Protein AF-R7LWS6-F1 (afdb_monomer_lite)

Structure (mmCIF, N/CA/C/O backbone):
data_AF-R7LWS6-F1
#
_entry.id   AF-R7LWS6-F1
#
loop_
_atom_site.group_PDB
_atom_site.id
_atom_site.type_symbol
_atom_site.label_atom_id
_atom_site.label_alt_id
_atom_site.label_comp_id
_atom_site.label_asym_id
_atom_site.label_entity_id
_atom_site.label_seq_id
_atom_site.pdbx_PDB_ins_code
_atom_site.Cartn_x
_atom_site.Cartn_y
_atom_site.Cartn_z
_atom_site.occupancy
_atom_site.B_iso_or_equiv
_atom_site.auth_seq_id
_atom_site.auth_comp_id
_atom_site.auth_asym_id
_atom_site.auth_atom_id
_atom_site.pdbx_PDB_model_num
ATOM 1 N N . MET A 1 1 ? -4.005 13.017 1.856 1.00 83.38 1 MET A N 1
ATOM 2 C CA . MET A 1 1 ? -4.819 11.876 1.377 1.00 83.38 1 MET A CA 1
ATOM 3 C C . MET A 1 1 ? -3.998 10.602 1.544 1.00 83.38 1 MET A C 1
ATOM 5 O O . MET A 1 1 ? -2.794 10.675 1.340 1.00 83.38 1 MET A O 1
ATOM 9 N N . ILE A 1 2 ? -4.601 9.474 1.936 1.00 90.62 2 ILE A N 1
ATOM 10 C CA . ILE A 1 2 ? -3.862 8.241 2.298 1.00 90.62 2 ILE A CA 1
ATOM 11 C C . ILE A 1 2 ? -3.021 7.721 1.123 1.00 90.62 2 ILE A C 1
ATOM 13 O O . ILE A 1 2 ? -1.841 7.434 1.292 1.00 90.62 2 ILE A O 1
ATOM 17 N N . ILE A 1 3 ? -3.594 7.709 -0.086 1.00 93.00 3 ILE A N 1
ATOM 18 C CA . ILE A 1 3 ? -2.885 7.314 -1.314 1.00 93.00 3 ILE A CA 1
ATOM 19 C C . ILE A 1 3 ? -1.667 8.209 -1.571 1.00 93.00 3 ILE A C 1
ATOM 21 O O . ILE A 1 3 ? -0.633 7.712 -1.990 1.00 93.00 3 ILE A O 1
ATOM 25 N N . SER A 1 4 ? -1.749 9.513 -1.290 1.00 92.94 4 SER A N 1
ATOM 26 C CA . SER A 1 4 ? -0.619 10.429 -1.492 1.00 92.94 4 SER A CA 1
ATOM 27 C C . SER A 1 4 ? 0.545 10.147 -0.545 1.00 92.94 4 SER A C 1
AT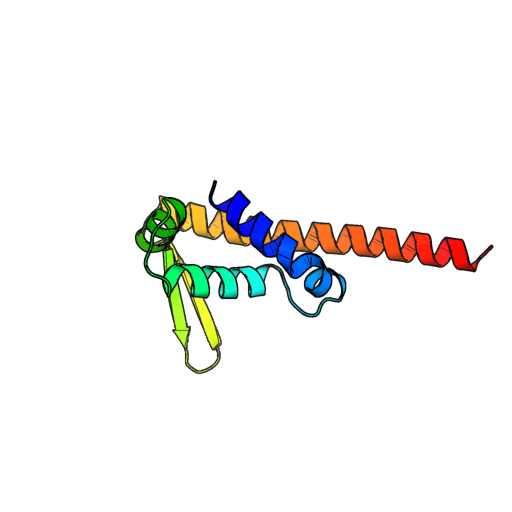OM 29 O O . SER A 1 4 ? 1.691 10.274 -0.957 1.00 92.94 4 SER A O 1
ATOM 31 N N . GLU A 1 5 ? 0.279 9.764 0.707 1.00 94.25 5 GLU A N 1
ATOM 32 C CA . GLU A 1 5 ? 1.352 9.361 1.630 1.00 94.25 5 GLU A CA 1
ATOM 33 C C . GLU A 1 5 ? 2.001 8.054 1.187 1.00 94.25 5 GLU A C 1
ATOM 35 O O . GLU A 1 5 ? 3.224 7.947 1.187 1.00 94.25 5 GLU A O 1
ATOM 40 N N . PHE A 1 6 ? 1.196 7.091 0.735 1.00 95.75 6 PHE A N 1
ATOM 41 C CA . PHE A 1 6 ? 1.737 5.863 0.169 1.00 95.75 6 PHE A CA 1
ATOM 42 C C . PHE A 1 6 ? 2.532 6.131 -1.123 1.00 95.75 6 PHE A C 1
ATOM 44 O O . PHE A 1 6 ? 3.612 5.585 -1.307 1.00 95.75 6 PHE A O 1
ATOM 51 N N . ALA A 1 7 ? 2.076 7.045 -1.983 1.00 95.31 7 ALA A N 1
ATOM 52 C CA . ALA A 1 7 ? 2.806 7.456 -3.181 1.00 95.31 7 ALA A CA 1
ATOM 53 C C . ALA A 1 7 ? 4.164 8.096 -2.848 1.00 95.31 7 ALA A C 1
ATOM 55 O O . ALA A 1 7 ? 5.157 7.777 -3.495 1.00 95.31 7 ALA A O 1
ATOM 56 N N . LYS A 1 8 ? 4.230 8.961 -1.824 1.00 95.62 8 LYS A N 1
ATOM 57 C CA . LYS A 1 8 ? 5.504 9.517 -1.335 1.00 95.62 8 LYS A CA 1
ATOM 58 C C . LYS A 1 8 ? 6.443 8.416 -0.854 1.00 95.62 8 LYS A C 1
ATOM 60 O O . LYS A 1 8 ? 7.633 8.475 -1.140 1.00 95.62 8 LYS A O 1
ATOM 65 N N . TYR A 1 9 ? 5.907 7.413 -0.160 1.00 95.94 9 TYR A N 1
ATOM 66 C CA . TYR A 1 9 ? 6.690 6.258 0.261 1.00 95.94 9 TYR A CA 1
ATOM 67 C C . TYR A 1 9 ? 7.246 5.493 -0.949 1.00 95.94 9 TYR A C 1
ATOM 69 O O . TYR A 1 9 ? 8.447 5.275 -1.024 1.00 95.94 9 TYR A O 1
ATOM 77 N N . LEU A 1 10 ? 6.431 5.199 -1.969 1.00 95.50 10 LEU A N 1
ATOM 78 C CA . LEU A 1 10 ? 6.921 4.569 -3.206 1.00 95.50 10 LEU A CA 1
ATOM 79 C C . LEU A 1 10 ? 8.019 5.393 -3.897 1.00 95.50 10 LEU A C 1
ATOM 81 O O . LEU A 1 10 ? 9.003 4.829 -4.366 1.00 95.50 10 LEU A O 1
ATOM 85 N N . GLN A 1 11 ? 7.884 6.721 -3.923 1.00 93.69 11 GLN A N 1
ATOM 86 C CA . GLN A 1 11 ? 8.882 7.612 -4.521 1.00 93.69 11 GLN A CA 1
ATOM 87 C C . GLN A 1 11 ? 10.239 7.557 -3.810 1.00 93.69 11 GLN A C 1
ATOM 89 O O . GLN A 1 11 ? 11.265 7.661 -4.477 1.00 93.69 11 GLN A O 1
ATOM 94 N N . GLN A 1 12 ? 10.258 7.356 -2.488 1.00 95.12 12 GLN A N 1
ATOM 95 C CA . GLN A 1 12 ? 11.494 7.175 -1.713 1.00 95.12 12 GLN A CA 1
ATOM 96 C C . GLN A 1 12 ? 12.227 5.871 -2.066 1.00 95.12 12 GLN A C 1
ATOM 98 O O . GLN A 1 12 ? 13.433 5.784 -1.868 1.00 95.12 12 GLN A O 1
ATOM 103 N N . HIS A 1 13 ? 11.515 4.894 -2.633 1.00 94.19 13 HIS A N 1
ATOM 104 C CA . HIS A 1 13 ? 12.040 3.597 -3.068 1.00 94.19 13 HIS A CA 1
ATOM 105 C C . HIS A 1 13 ? 12.107 3.464 -4.601 1.00 94.19 13 HIS A C 1
ATOM 107 O O . HIS A 1 13 ? 12.234 2.357 -5.126 1.00 94.19 13 HIS A O 1
ATOM 113 N N . ASN A 1 14 ? 12.021 4.574 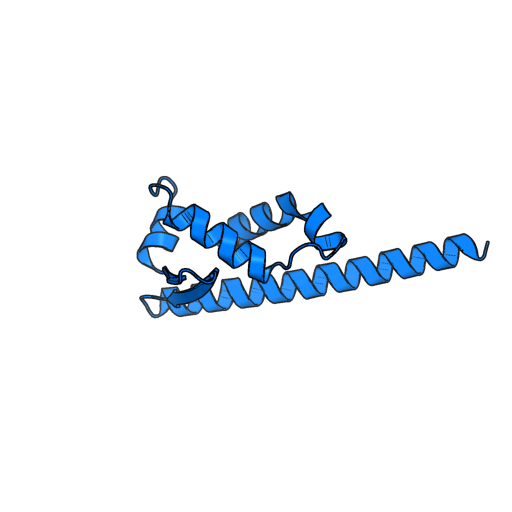-5.347 1.00 88.62 14 ASN A N 1
ATOM 114 C CA . ASN A 1 14 ? 11.980 4.542 -6.813 1.00 88.62 14 ASN A CA 1
ATOM 115 C C . ASN A 1 14 ? 13.179 3.824 -7.434 1.00 88.62 14 ASN A C 1
ATOM 117 O O . ASN A 1 14 ? 12.994 3.068 -8.384 1.00 88.62 14 ASN A O 1
ATOM 121 N N . ASP A 1 15 ? 14.382 4.025 -6.899 1.00 86.94 15 ASP A N 1
ATOM 122 C CA . ASP A 1 15 ? 15.583 3.378 -7.432 1.00 86.94 15 ASP A CA 1
ATOM 123 C C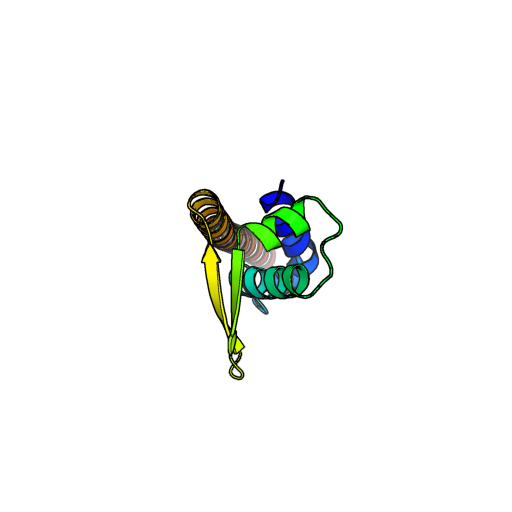 . ASP A 1 15 ? 15.490 1.852 -7.308 1.00 86.94 15 ASP A C 1
ATOM 125 O O . ASP A 1 15 ? 15.793 1.135 -8.258 1.00 86.94 15 ASP A O 1
ATOM 129 N N . GLU A 1 16 ? 14.976 1.351 -6.180 1.00 89.62 16 GLU A N 1
ATOM 130 C CA . GLU A 1 16 ? 14.768 -0.083 -5.940 1.00 89.62 16 GLU A CA 1
ATOM 131 C C . GLU A 1 16 ? 13.671 -0.672 -6.833 1.00 89.62 16 GLU A C 1
ATOM 133 O O . GLU A 1 16 ? 13.766 -1.823 -7.269 1.00 89.62 16 GLU A O 1
ATOM 138 N N . LEU A 1 17 ? 12.638 0.122 -7.118 1.00 89.19 17 LEU A N 1
ATOM 139 C CA . LEU A 1 17 ? 11.544 -0.250 -8.010 1.00 89.19 17 LEU A CA 1
ATOM 140 C C . LEU A 1 17 ? 11.987 -0.310 -9.477 1.00 89.19 17 LEU A C 1
ATOM 142 O O . LEU A 1 17 ? 11.561 -1.208 -10.199 1.00 89.19 17 LEU A O 1
ATOM 146 N N . LEU A 1 18 ? 12.846 0.613 -9.919 1.00 83.50 18 LEU A N 1
ATOM 147 C CA . LEU A 1 18 ? 13.353 0.657 -11.295 1.00 83.50 18 LEU A CA 1
ATOM 148 C C . LEU A 1 18 ? 14.313 -0.496 -11.611 1.00 83.50 18 LEU A C 1
ATOM 150 O O . LEU A 1 18 ? 14.353 -0.955 -12.749 1.00 83.50 18 LEU A O 1
ATOM 154 N N . ILE A 1 19 ? 15.062 -0.981 -10.615 1.00 84.62 19 ILE A N 1
ATOM 155 C CA . ILE A 1 19 ? 15.935 -2.160 -10.755 1.00 84.62 19 ILE A CA 1
ATOM 156 C C . ILE A 1 19 ? 15.221 -3.481 -10.422 1.00 84.62 19 ILE A C 1
ATOM 158 O O . ILE A 1 19 ? 15.879 -4.513 -10.314 1.00 84.62 19 ILE A O 1
ATOM 162 N N . HIS A 1 20 ? 13.897 -3.462 -10.223 1.00 82.50 20 HIS A N 1
ATOM 163 C CA . HIS A 1 20 ? 13.079 -4.631 -9.872 1.00 82.50 20 HIS A CA 1
ATOM 164 C C . HIS A 1 20 ? 13.530 -5.389 -8.606 1.00 82.50 20 HIS A C 1
ATOM 166 O O . HIS A 1 20 ? 13.244 -6.574 -8.444 1.00 82.50 20 HIS A O 1
ATOM 172 N N . LYS A 1 21 ? 14.203 -4.712 -7.666 1.00 89.06 21 LYS A N 1
ATOM 173 C CA . LYS A 1 21 ? 14.609 -5.294 -6.372 1.00 89.06 21 LYS A CA 1
ATOM 174 C C . LYS A 1 21 ? 13.411 -5.502 -5.437 1.00 89.06 21 LYS A C 1
ATOM 176 O O . LYS A 1 21 ? 13.438 -6.366 -4.561 1.00 89.06 21 LYS A O 1
ATOM 181 N N . THR A 1 22 ? 12.362 -4.702 -5.609 1.00 92.56 22 THR A N 1
ATOM 182 C CA . THR A 1 22 ? 11.105 -4.786 -4.860 1.00 92.56 22 THR A CA 1
ATOM 183 C C . THR A 1 22 ? 9.920 -4.481 -5.776 1.00 92.56 22 THR A C 1
ATOM 185 O O . THR A 1 22 ? 10.103 -4.038 -6.910 1.00 92.56 22 THR A O 1
ATOM 188 N N . THR A 1 23 ? 8.702 -4.713 -5.291 1.00 93.00 23 THR A N 1
ATOM 189 C CA . THR A 1 23 ? 7.464 -4.386 -6.011 1.00 93.00 23 THR A CA 1
ATOM 190 C C . THR A 1 23 ? 6.629 -3.387 -5.214 1.00 93.00 23 THR A C 1
ATOM 192 O O . THR A 1 23 ? 6.698 -3.368 -3.980 1.00 93.00 23 THR A O 1
ATOM 195 N N . PRO A 1 24 ? 5.778 -2.575 -5.868 1.00 94.88 24 PRO A N 1
ATOM 196 C CA . PRO A 1 24 ? 4.889 -1.659 -5.156 1.00 94.88 24 PRO A CA 1
ATOM 197 C C . PRO A 1 24 ? 3.953 -2.369 -4.168 1.00 94.88 24 PRO A C 1
ATOM 199 O O . PRO A 1 24 ? 3.599 -1.797 -3.141 1.00 94.88 24 PRO A O 1
ATOM 202 N N . LEU A 1 25 ? 3.567 -3.622 -4.444 1.00 94.44 25 LEU A N 1
ATOM 203 C CA . LEU A 1 25 ? 2.772 -4.438 -3.519 1.00 94.44 25 LEU A CA 1
ATOM 204 C C . LEU A 1 25 ? 3.568 -4.858 -2.279 1.00 94.44 25 LEU A C 1
ATOM 206 O O . LEU A 1 25 ? 3.037 -4.798 -1.172 1.00 94.44 25 LEU A O 1
ATOM 210 N N . LYS A 1 26 ? 4.843 -5.226 -2.437 1.00 94.25 26 LYS A N 1
ATOM 211 C CA . LYS A 1 26 ? 5.716 -5.508 -1.293 1.00 94.25 26 LYS A CA 1
ATOM 212 C C . LYS A 1 26 ? 5.930 -4.257 -0.438 1.00 94.25 26 LYS A C 1
ATOM 214 O O . LYS A 1 26 ? 5.791 -4.318 0.779 1.00 94.25 26 LYS A O 1
ATOM 219 N N . LEU A 1 27 ? 6.147 -3.105 -1.073 1.00 96.44 27 LEU A N 1
ATOM 220 C CA . LEU A 1 27 ? 6.248 -1.824 -0.371 1.00 96.44 27 LEU A CA 1
ATOM 221 C C . LEU A 1 27 ? 4.934 -1.410 0.307 1.00 96.44 27 LEU A C 1
ATOM 223 O O . LEU A 1 27 ? 4.974 -0.766 1.349 1.00 96.44 27 LEU A O 1
ATOM 227 N N . LEU A 1 28 ? 3.767 -1.785 -0.232 1.00 96.31 28 LEU A N 1
ATOM 228 C CA . LEU A 1 28 ? 2.485 -1.585 0.456 1.00 96.31 28 LEU A CA 1
ATOM 229 C C . LEU A 1 28 ? 2.440 -2.362 1.776 1.00 96.31 28 LEU A C 1
ATOM 231 O O . LEU A 1 28 ? 2.022 -1.811 2.794 1.00 96.31 28 LEU A O 1
ATOM 235 N N . HIS A 1 29 ? 2.877 -3.622 1.757 1.00 94.50 29 HIS A N 1
ATOM 236 C CA . HIS A 1 29 ? 3.006 -4.444 2.958 1.00 94.50 29 HIS A CA 1
ATOM 237 C C . HIS A 1 29 ? 3.959 -3.807 3.979 1.00 94.50 29 HIS A C 1
ATOM 239 O O . HIS A 1 29 ? 3.561 -3.587 5.124 1.00 94.50 29 HIS A O 1
ATOM 245 N N . GLU A 1 30 ? 5.171 -3.434 3.559 1.00 95.25 30 GLU A N 1
ATOM 246 C CA . GLU A 1 30 ? 6.178 -2.827 4.440 1.00 95.25 30 GLU A CA 1
ATOM 247 C C . GLU A 1 30 ? 5.690 -1.496 5.028 1.00 95.25 30 GLU A C 1
ATOM 249 O O . GLU A 1 30 ? 5.788 -1.259 6.234 1.00 95.25 30 GLU A O 1
ATOM 254 N N . TRP A 1 31 ? 5.074 -0.648 4.203 1.00 96.00 31 TRP A N 1
ATOM 255 C CA . TRP A 1 31 ? 4.509 0.623 4.641 1.00 96.00 31 TRP A CA 1
ATOM 256 C C . TRP A 1 31 ? 3.393 0.440 5.673 1.00 96.00 31 TRP A C 1
ATOM 258 O O . TRP A 1 31 ? 3.392 1.110 6.707 1.00 96.00 31 TRP A O 1
ATOM 268 N N . LEU A 1 32 ? 2.454 -0.481 5.432 1.00 95.50 32 LEU A N 1
ATOM 269 C CA . LEU A 1 32 ? 1.371 -0.761 6.377 1.00 95.50 32 LEU A CA 1
ATOM 270 C C . LEU A 1 32 ? 1.907 -1.317 7.695 1.00 95.50 32 LEU A C 1
ATOM 272 O O . LEU A 1 32 ? 1.473 -0.860 8.753 1.00 95.50 32 LEU A O 1
ATOM 276 N N . LYS A 1 33 ? 2.889 -2.224 7.645 1.00 94.69 33 LYS A N 1
ATOM 277 C CA . LYS A 1 33 ? 3.587 -2.741 8.829 1.00 94.69 33 LYS A CA 1
ATOM 278 C C . LYS A 1 33 ? 4.201 -1.604 9.649 1.00 94.69 33 LYS A C 1
ATOM 280 O O . LYS A 1 33 ? 3.993 -1.534 10.858 1.00 94.69 33 LYS A O 1
ATOM 285 N N . LEU A 1 34 ? 4.890 -0.664 8.998 1.00 93.69 34 LEU A N 1
ATOM 286 C CA . LEU A 1 34 ? 5.474 0.512 9.656 1.00 93.69 34 LEU A CA 1
ATOM 287 C C . LEU A 1 34 ? 4.412 1.425 10.283 1.00 93.69 34 LEU A C 1
ATOM 289 O O . LEU A 1 34 ? 4.590 1.912 11.399 1.00 93.69 34 LEU A O 1
ATOM 293 N N . VAL A 1 35 ? 3.308 1.676 9.576 1.00 94.06 35 VAL A N 1
ATOM 294 C CA . VAL A 1 35 ? 2.236 2.559 10.056 1.00 94.06 35 VAL A CA 1
ATOM 295 C C . VAL A 1 35 ? 1.464 1.935 11.219 1.00 94.06 35 VAL A C 1
ATOM 297 O O . VAL A 1 35 ? 1.098 2.654 12.147 1.00 94.06 35 VAL A O 1
ATOM 300 N N . ILE A 1 36 ? 1.234 0.623 11.196 1.00 92.56 36 ILE A N 1
ATOM 301 C CA . ILE A 1 36 ? 0.467 -0.088 12.226 1.00 92.56 36 ILE A CA 1
ATOM 302 C C . ILE A 1 36 ? 1.305 -0.341 13.482 1.00 92.56 36 ILE A C 1
ATOM 304 O O . ILE A 1 36 ? 0.785 -0.226 14.588 1.00 92.56 36 ILE A O 1
ATOM 308 N N . ASN A 1 37 ? 2.608 -0.590 13.339 1.00 90.25 37 ASN A N 1
ATOM 309 C CA . ASN A 1 37 ? 3.486 -0.833 14.487 1.00 90.25 37 ASN A CA 1
ATOM 310 C C . ASN A 1 37 ? 3.931 0.447 15.210 1.00 90.25 37 ASN A C 1
ATOM 312 O O . ASN A 1 37 ? 4.415 0.378 16.340 1.00 90.25 37 ASN A O 1
ATOM 316 N N . LYS A 1 38 ? 3.781 1.626 14.594 1.00 92.38 38 LYS A N 1
ATOM 317 C CA . LYS A 1 38 ? 4.067 2.907 15.256 1.00 92.38 38 LYS A CA 1
ATOM 318 C C . LYS A 1 38 ? 2.819 3.459 15.948 1.00 92.38 38 LYS A C 1
ATOM 320 O O . LYS A 1 38 ? 1.694 3.280 15.487 1.00 92.38 38 LYS A O 1
ATOM 325 N N . ASN A 1 39 ? 3.032 4.225 17.017 1.00 90.62 39 ASN A N 1
ATOM 326 C CA . ASN A 1 39 ? 1.947 4.927 17.700 1.00 90.62 39 ASN A CA 1
ATOM 327 C C . ASN A 1 39 ? 1.308 5.973 16.751 1.00 90.62 39 ASN A C 1
ATOM 329 O O . ASN A 1 39 ? 2.048 6.812 16.217 1.00 90.62 39 ASN A O 1
ATOM 333 N N . PRO A 1 40 ? -0.019 5.953 16.507 1.00 91.81 40 PRO A N 1
ATOM 334 C CA . PRO A 1 40 ? -0.650 6.826 15.523 1.00 91.81 40 PRO A CA 1
ATOM 335 C C . PRO A 1 40 ? -0.612 8.298 15.946 1.00 91.81 40 PRO A C 1
ATOM 337 O O . PRO A 1 40 ? -1.269 8.710 16.901 1.00 91.81 40 PRO A O 1
ATOM 340 N N . LYS A 1 41 ? 0.132 9.120 15.195 1.00 92.06 41 LYS A N 1
ATOM 341 C CA . LYS A 1 41 ? 0.252 10.569 15.444 1.00 92.06 41 LYS A CA 1
ATOM 342 C C . LYS A 1 41 ? -0.579 11.377 14.458 1.00 92.06 41 LYS A C 1
ATOM 344 O O . LYS A 1 41 ? -1.286 12.305 14.847 1.00 92.06 41 LYS A O 1
ATOM 349 N N . THR A 1 42 ? -0.510 11.020 13.179 1.00 92.62 42 THR A N 1
ATOM 350 C CA . THR A 1 42 ? -1.200 11.744 12.109 1.00 92.62 42 THR A CA 1
ATOM 351 C C . THR A 1 42 ? -2.634 11.248 11.933 1.00 92.62 42 THR A C 1
ATOM 353 O O . THR A 1 42 ? -2.986 10.140 12.339 1.00 92.62 42 THR A O 1
ATOM 356 N N . ASN A 1 43 ? -3.479 12.047 11.275 1.00 92.50 43 ASN A N 1
ATOM 357 C CA . ASN A 1 43 ? -4.831 11.609 10.911 1.00 92.50 43 ASN A CA 1
ATOM 358 C C . ASN A 1 43 ? -4.810 10.371 10.006 1.00 92.50 43 ASN A C 1
ATOM 360 O O . ASN A 1 43 ? -5.706 9.540 10.085 1.00 92.50 43 ASN A O 1
ATOM 364 N N . ILE A 1 44 ? -3.774 10.226 9.178 1.00 92.12 44 ILE A N 1
ATOM 365 C CA . ILE A 1 44 ? -3.612 9.073 8.291 1.00 92.12 44 ILE A CA 1
ATOM 366 C C . ILE A 1 44 ? -3.299 7.823 9.103 1.00 92.12 44 ILE A C 1
ATOM 368 O O . ILE A 1 44 ? -3.972 6.816 8.911 1.00 92.12 44 ILE A O 1
ATOM 372 N N . ASP A 1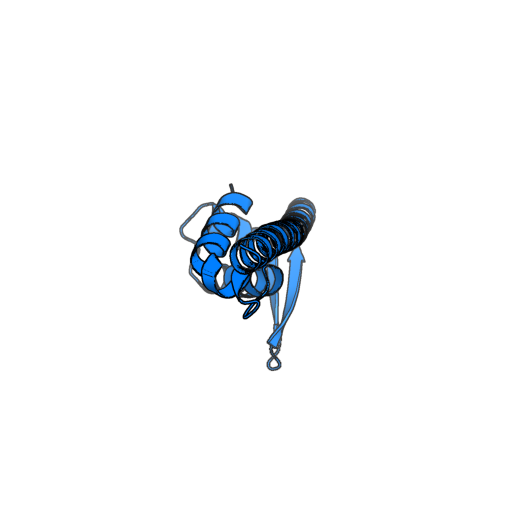 45 ? -2.379 7.911 10.067 1.00 93.19 45 ASP A N 1
ATOM 373 C CA . ASP A 1 45 ? -2.092 6.790 10.967 1.00 93.19 45 ASP A CA 1
ATOM 374 C C . ASP A 1 45 ? -3.362 6.363 11.713 1.00 93.19 45 ASP A C 1
ATOM 376 O O . ASP A 1 45 ? -3.698 5.184 11.740 1.00 93.19 45 ASP A O 1
ATOM 380 N N . LYS A 1 46 ? -4.125 7.326 12.251 1.00 94.38 46 LYS A N 1
ATOM 381 C CA . LYS A 1 46 ? -5.387 7.050 12.955 1.00 94.38 46 LYS A CA 1
ATOM 382 C C . LYS A 1 46 ? -6.405 6.335 12.065 1.00 94.38 46 LYS A C 1
ATOM 384 O O . LYS A 1 46 ? -7.048 5.396 12.524 1.00 94.38 46 LYS A O 1
ATOM 389 N N . ILE A 1 47 ? -6.552 6.757 10.806 1.00 94.50 47 ILE A N 1
ATOM 390 C CA . ILE A 1 47 ? -7.471 6.108 9.861 1.00 94.50 47 ILE A CA 1
ATOM 391 C C . ILE A 1 47 ? -6.980 4.701 9.513 1.00 94.50 47 ILE A C 1
ATOM 393 O O . ILE A 1 47 ? -7.777 3.771 9.549 1.00 94.50 47 ILE A O 1
ATOM 397 N N . VAL A 1 48 ? -5.688 4.518 9.227 1.00 94.62 48 VAL A N 1
ATOM 398 C CA . VAL A 1 48 ? -5.119 3.195 8.921 1.00 94.62 48 VAL A CA 1
ATOM 399 C C . VAL A 1 48 ? -5.324 2.237 10.096 1.00 94.62 48 VAL A C 1
ATOM 401 O O . VAL A 1 48 ? -5.852 1.148 9.901 1.00 94.62 48 VAL A O 1
ATOM 404 N N . HIS A 1 49 ? -5.016 2.666 11.323 1.00 94.31 49 HIS A N 1
ATOM 405 C CA . HIS A 1 49 ? -5.243 1.876 12.541 1.00 94.31 49 HIS A CA 1
ATOM 406 C C . HIS A 1 49 ? -6.720 1.519 12.745 1.00 94.31 49 HIS A C 1
ATOM 408 O O . HIS A 1 49 ? -7.047 0.392 13.129 1.00 94.31 49 HIS A O 1
ATOM 414 N N . LYS A 1 50 ? -7.626 2.466 12.482 1.00 95.44 50 LYS A N 1
ATOM 415 C CA . LYS A 1 50 ? -9.068 2.274 12.669 1.00 95.44 50 LYS A CA 1
ATOM 416 C C . LYS A 1 50 ? -9.691 1.365 11.611 1.00 95.44 50 LYS A C 1
ATOM 418 O O . LYS A 1 50 ? -10.520 0.530 11.952 1.00 95.44 50 LYS A O 1
ATOM 423 N N . GLU A 1 51 ? -9.310 1.527 10.349 1.00 96.44 51 GLU A N 1
ATOM 424 C CA . GLU A 1 51 ? -10.020 0.944 9.205 1.00 96.44 51 GLU A CA 1
ATOM 425 C C . GLU A 1 51 ? -9.349 -0.319 8.650 1.00 96.44 51 GLU A C 1
ATOM 427 O O . GLU A 1 51 ? -10.019 -1.110 7.988 1.00 96.44 51 GLU A O 1
ATOM 432 N N . ILE A 1 52 ? -8.052 -0.527 8.898 1.00 96.25 52 ILE A N 1
ATOM 433 C CA . ILE A 1 52 ? -7.275 -1.632 8.322 1.00 96.25 52 ILE A CA 1
ATOM 434 C C . ILE A 1 52 ? -6.831 -2.596 9.427 1.00 96.25 52 ILE A C 1
ATOM 436 O O . ILE A 1 52 ? -6.346 -2.199 10.487 1.00 96.25 52 ILE A O 1
ATOM 440 N N . LEU A 1 53 ? -7.030 -3.886 9.175 1.00 94.69 53 LEU A N 1
ATOM 441 C CA . LEU A 1 53 ? -6.440 -4.999 9.902 1.00 94.69 53 LEU A CA 1
ATOM 442 C C . LEU A 1 53 ? -5.252 -5.522 9.093 1.00 94.69 53 LEU A C 1
ATOM 444 O O . LEU A 1 53 ? -5.382 -5.808 7.902 1.00 94.69 53 LEU A O 1
ATOM 448 N N . TYR A 1 54 ? -4.115 -5.648 9.764 1.00 94.81 54 TYR A N 1
ATOM 449 C CA . TYR A 1 54 ? -2.898 -6.232 9.226 1.00 94.81 54 TYR A CA 1
ATOM 450 C C . TYR A 1 54 ? -2.485 -7.396 10.115 1.00 94.81 54 TYR A C 1
ATOM 452 O O . TYR A 1 54 ? -2.411 -7.245 11.336 1.00 94.81 54 TYR A O 1
ATOM 460 N N . CYS A 1 55 ? -2.219 -8.539 9.497 1.00 92.75 55 CYS A N 1
ATOM 461 C CA . CYS A 1 55 ? -1.684 -9.719 10.158 1.00 92.75 55 CYS A CA 1
ATOM 462 C C . CYS A 1 55 ? -0.501 -10.235 9.344 1.00 92.75 55 CYS A C 1
ATOM 464 O O . CYS A 1 55 ? -0.553 -10.217 8.118 1.00 92.75 55 CYS A O 1
ATOM 466 N N . GLU A 1 56 ? 0.538 -10.708 10.018 1.00 94.44 56 GLU A N 1
ATOM 467 C CA . GLU A 1 56 ? 1.720 -11.312 9.405 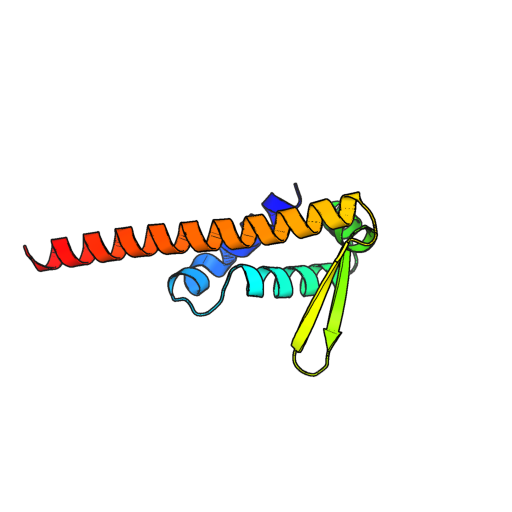1.00 94.44 56 GLU A CA 1
ATOM 468 C C . GLU A 1 56 ? 2.099 -12.541 10.229 1.00 94.44 56 GLU A C 1
ATOM 470 O O . GLU A 1 56 ? 2.056 -12.482 11.460 1.00 94.44 56 GLU A O 1
ATOM 475 N N . ASN A 1 57 ? 2.399 -13.657 9.567 1.00 93.06 57 ASN A N 1
ATOM 476 C CA . ASN A 1 57 ? 2.869 -14.870 10.233 1.00 93.06 57 ASN A CA 1
ATOM 477 C C . ASN A 1 57 ? 4.407 -14.885 10.341 1.00 93.06 57 ASN A C 1
ATOM 479 O O . ASN A 1 57 ? 5.100 -14.032 9.789 1.00 93.06 57 ASN A O 1
ATOM 483 N N . GLU A 1 58 ? 4.955 -15.882 11.034 1.00 92.38 58 GLU A N 1
ATOM 484 C CA . GLU A 1 58 ? 6.409 -16.042 11.209 1.00 92.38 58 GLU A CA 1
ATOM 485 C C . GLU A 1 58 ? 7.161 -16.292 9.888 1.00 92.38 58 GLU A C 1
ATOM 487 O O . GLU A 1 58 ? 8.352 -16.005 9.796 1.00 92.38 58 GLU A O 1
ATOM 492 N N . ASN A 1 59 ? 6.464 -16.766 8.849 1.00 92.19 59 ASN A N 1
ATOM 493 C CA . ASN A 1 59 ? 7.024 -16.997 7.515 1.00 92.19 59 ASN A CA 1
ATOM 494 C C . ASN A 1 59 ? 7.057 -15.725 6.646 1.00 92.19 59 ASN A C 1
ATOM 496 O O . ASN A 1 59 ? 7.595 -15.757 5.540 1.00 92.19 59 ASN A O 1
ATOM 500 N N . GLY A 1 60 ? 6.488 -14.612 7.121 1.00 86.88 60 GLY A N 1
ATOM 501 C CA . GLY A 1 60 ? 6.374 -13.363 6.367 1.00 86.88 60 GLY A CA 1
ATOM 502 C C . GLY A 1 60 ? 5.177 -13.304 5.412 1.00 86.88 60 GLY A C 1
ATOM 503 O O . GLY A 1 60 ? 5.055 -12.338 4.654 1.00 86.88 60 GLY A O 1
ATOM 504 N N . ASP A 1 61 ? 4.271 -14.285 5.447 1.00 90.81 61 ASP A N 1
ATOM 505 C CA . ASP A 1 61 ? 2.986 -14.166 4.760 1.00 90.81 61 ASP A CA 1
ATOM 506 C C . ASP A 1 61 ? 2.117 -13.160 5.504 1.00 90.81 61 ASP A C 1
ATOM 508 O O . ASP A 1 61 ? 2.010 -13.189 6.734 1.00 90.81 61 ASP A O 1
ATOM 512 N N . TYR A 1 62 ? 1.454 -12.288 4.753 1.00 93.50 62 TYR A N 1
ATOM 513 C CA . TYR A 1 62 ? 0.658 -11.214 5.323 1.00 93.50 62 TYR A CA 1
ATOM 514 C C . TYR A 1 62 ? -0.752 -11.163 4.750 1.00 93.50 62 TYR A C 1
ATOM 516 O O . TYR A 1 62 ? -1.020 -11.514 3.600 1.00 93.50 62 TYR A O 1
ATOM 524 N N . LEU A 1 63 ? -1.659 -10.653 5.574 1.00 93.81 63 LEU A N 1
ATOM 525 C CA . LEU A 1 63 ? -3.058 -10.445 5.259 1.00 93.81 63 LEU A CA 1
ATOM 526 C C . LEU A 1 63 ? -3.434 -8.993 5.574 1.00 93.81 63 LEU A C 1
ATOM 528 O O . LEU A 1 63 ? -3.238 -8.516 6.691 1.00 93.81 63 LEU A O 1
ATOM 532 N N . ILE A 1 64 ? -3.996 -8.301 4.580 1.00 94.88 64 ILE A N 1
ATOM 533 C CA . ILE A 1 64 ? -4.484 -6.921 4.696 1.00 94.88 64 ILE A CA 1
ATOM 534 C C . ILE A 1 64 ? -5.990 -6.926 4.439 1.00 94.88 64 ILE A C 1
ATOM 536 O O . ILE A 1 64 ? -6.433 -7.261 3.340 1.00 94.88 64 ILE A O 1
ATOM 540 N N . VAL A 1 65 ? -6.785 -6.536 5.438 1.00 95.19 65 VAL A N 1
ATOM 541 C CA . VAL A 1 65 ? -8.256 -6.546 5.359 1.00 95.19 65 VAL A CA 1
ATOM 542 C C . VAL A 1 65 ? -8.829 -5.241 5.892 1.00 95.19 65 VAL A C 1
ATOM 544 O O . VAL A 1 65 ? -8.337 -4.678 6.864 1.00 95.19 65 VAL A O 1
ATOM 547 N N . GLY A 1 66 ? -9.897 -4.752 5.267 1.00 96.75 66 GLY A N 1
ATOM 548 C CA . GLY A 1 66 ? -10.675 -3.639 5.805 1.00 96.75 66 GLY A CA 1
ATOM 549 C C . GLY A 1 66 ? -11.616 -4.095 6.922 1.00 96.75 66 GLY A C 1
ATOM 550 O O . GLY A 1 66 ? -12.421 -4.999 6.707 1.00 96.75 66 GLY A O 1
ATOM 551 N N . LYS A 1 67 ? -11.553 -3.445 8.087 1.00 96.06 67 LYS A N 1
ATOM 552 C CA . LYS A 1 67 ? -12.409 -3.721 9.259 1.00 96.06 67 LYS A CA 1
ATOM 553 C C . LYS A 1 67 ? -13.871 -3.313 9.034 1.00 96.06 67 LYS A C 1
ATOM 555 O O . LYS A 1 67 ? -14.775 -3.887 9.627 1.00 96.06 67 LYS A O 1
ATOM 560 N N . SER A 1 68 ? -14.092 -2.331 8.169 1.00 96.44 68 SER A N 1
ATOM 561 C CA . SER A 1 68 ? -15.387 -1.736 7.827 1.00 96.44 68 SER A CA 1
ATOM 562 C C . SER A 1 68 ? -15.581 -1.720 6.304 1.00 96.44 68 SER A C 1
ATOM 564 O O . SER A 1 68 ? -14.653 -2.006 5.543 1.00 96.44 68 SER A O 1
ATOM 566 N N . ASP A 1 69 ? -16.767 -1.330 5.840 1.00 96.69 69 ASP A N 1
ATOM 567 C CA . ASP A 1 69 ? -17.064 -1.164 4.412 1.00 96.69 69 ASP A CA 1
ATOM 568 C C . ASP A 1 69 ? -16.145 -0.117 3.766 1.00 96.69 69 ASP A C 1
ATOM 570 O O . ASP A 1 69 ? -15.526 -0.377 2.731 1.00 96.69 69 ASP A O 1
ATOM 574 N N . SER A 1 70 ? -15.967 1.032 4.428 1.00 94.75 70 SER A N 1
ATOM 575 C CA . SER A 1 70 ? -15.020 2.074 4.018 1.00 94.75 70 SER A CA 1
ATOM 576 C C . SER A 1 70 ? -13.576 1.577 4.025 1.00 94.75 70 SER A C 1
ATOM 578 O O . SER A 1 70 ? -12.821 1.862 3.094 1.00 94.75 70 SER A O 1
ATOM 580 N N . GLY A 1 71 ? -13.194 0.777 5.021 1.00 96.44 71 GLY A N 1
ATOM 581 C CA . GLY A 1 71 ? -11.880 0.152 5.102 1.00 96.44 71 GLY A CA 1
ATOM 582 C C . GLY A 1 71 ? -11.626 -0.821 3.954 1.00 96.44 71 GLY A C 1
ATOM 583 O O . GLY A 1 71 ? -10.535 -0.829 3.387 1.00 96.44 71 GLY A O 1
ATOM 584 N N . ARG A 1 72 ? -12.628 -1.609 3.543 1.00 96.88 72 ARG A N 1
ATOM 585 C CA . ARG A 1 72 ? -12.501 -2.529 2.397 1.00 96.88 72 ARG A CA 1
ATOM 586 C C . ARG A 1 72 ? -12.321 -1.767 1.088 1.00 96.88 72 ARG A C 1
ATOM 588 O O . ARG A 1 72 ? -11.478 -2.146 0.273 1.00 96.88 72 ARG A O 1
ATOM 595 N N . VAL A 1 73 ? -13.049 -0.662 0.912 1.00 97.00 73 VAL A N 1
ATOM 596 C CA . VAL A 1 73 ? -12.853 0.249 -0.227 1.00 97.00 73 VAL A CA 1
ATOM 597 C C . VAL A 1 73 ? -11.444 0.848 -0.205 1.00 97.00 73 VAL A C 1
ATOM 599 O O . VAL A 1 73 ? -10.777 0.860 -1.240 1.00 97.00 73 VAL A O 1
ATOM 602 N N . LEU A 1 74 ? -10.952 1.272 0.963 1.00 95.81 74 LEU A N 1
ATOM 603 C CA . LEU A 1 74 ? -9.602 1.815 1.124 1.00 95.81 74 LEU A CA 1
ATOM 604 C C . LEU A 1 74 ? -8.513 0.790 0.773 1.00 95.81 74 LEU A C 1
ATOM 606 O O . LEU A 1 74 ? -7.616 1.105 -0.006 1.00 95.81 74 LEU A O 1
ATOM 610 N N . VAL A 1 75 ? -8.596 -0.434 1.300 1.00 96.19 75 VAL A N 1
ATOM 611 C CA . VAL A 1 75 ? -7.639 -1.512 0.989 1.00 96.19 75 VAL A CA 1
ATOM 612 C C . VAL A 1 75 ? -7.657 -1.835 -0.506 1.00 96.19 75 VAL A C 1
ATOM 614 O O . VAL A 1 75 ? -6.602 -1.913 -1.133 1.00 96.19 75 VAL A O 1
ATOM 617 N N . SER A 1 76 ? -8.846 -1.939 -1.109 1.00 96.50 76 SER A N 1
ATOM 618 C CA . SER A 1 76 ? -8.989 -2.143 -2.556 1.00 96.50 76 SER A CA 1
ATOM 619 C C . SER A 1 76 ? -8.332 -1.014 -3.356 1.00 96.50 76 SER A C 1
ATOM 621 O O . SER A 1 76 ? -7.610 -1.277 -4.319 1.00 96.50 76 SER A O 1
ATOM 623 N N . ALA A 1 77 ? -8.525 0.241 -2.941 1.00 96.44 77 ALA A N 1
ATOM 624 C CA . ALA A 1 77 ? -7.910 1.399 -3.578 1.00 96.44 77 ALA A CA 1
ATOM 625 C C . ALA A 1 77 ? -6.376 1.385 -3.460 1.00 96.44 77 ALA A C 1
ATOM 627 O O . ALA A 1 77 ? -5.699 1.645 -4.453 1.00 96.44 77 ALA A O 1
ATOM 628 N N . LEU A 1 78 ? -5.823 1.028 -2.296 1.00 96.75 78 LEU A N 1
ATOM 629 C CA . LEU A 1 78 ? -4.374 0.909 -2.087 1.00 96.75 78 LEU A CA 1
ATOM 630 C C . LEU A 1 78 ? -3.754 -0.181 -2.971 1.00 96.75 78 LEU A C 1
ATOM 632 O O . LEU A 1 78 ? -2.749 0.068 -3.634 1.00 96.75 78 LEU A O 1
ATOM 636 N N . ILE A 1 79 ? -4.383 -1.357 -3.047 1.00 96.06 79 ILE A N 1
ATOM 637 C CA . ILE A 1 79 ? -3.921 -2.463 -3.900 1.00 96.06 79 ILE A CA 1
ATOM 638 C C . ILE A 1 79 ? -3.987 -2.073 -5.381 1.00 96.06 79 ILE A C 1
ATOM 640 O O . ILE A 1 79 ? -3.037 -2.308 -6.129 1.00 96.06 79 ILE A O 1
ATOM 644 N N . LYS A 1 80 ? -5.093 -1.458 -5.823 1.00 97.06 80 LYS A N 1
ATOM 645 C CA . LYS A 1 80 ? -5.241 -0.977 -7.207 1.00 97.06 80 LYS A CA 1
ATOM 646 C C . LYS A 1 80 ? -4.193 0.077 -7.547 1.00 97.06 80 LYS A C 1
ATOM 648 O O . LYS A 1 80 ? -3.613 0.026 -8.628 1.00 97.06 80 LYS A O 1
ATOM 653 N N . PHE A 1 81 ? -3.926 0.996 -6.624 1.00 96.94 81 PHE A N 1
ATOM 654 C CA . PHE A 1 81 ? -2.899 2.012 -6.802 1.00 96.94 81 PHE A CA 1
ATOM 655 C C . PHE A 1 81 ? -1.501 1.393 -6.919 1.00 96.94 81 PHE A C 1
ATOM 657 O O . PHE A 1 81 ? -0.779 1.732 -7.851 1.00 96.94 81 PHE A O 1
ATOM 664 N N . ALA A 1 82 ? -1.146 0.436 -6.054 1.00 96.00 82 ALA A N 1
ATOM 665 C CA . ALA A 1 82 ? 0.133 -0.273 -6.136 1.00 96.00 82 ALA A CA 1
ATOM 666 C C . ALA A 1 82 ? 0.326 -0.958 -7.503 1.00 96.00 82 ALA A C 1
ATOM 668 O O . ALA A 1 82 ? 1.355 -0.766 -8.148 1.00 96.00 82 ALA A O 1
ATOM 669 N N . LYS A 1 83 ? -0.695 -1.674 -7.996 1.00 95.44 83 LYS A N 1
ATOM 670 C CA . LYS A 1 83 ? -0.675 -2.297 -9.334 1.00 95.44 83 LYS A CA 1
ATOM 671 C C . LYS A 1 83 ? -0.547 -1.269 -10.460 1.00 95.44 83 LYS A C 1
ATOM 673 O O . LYS A 1 83 ? 0.202 -1.464 -11.409 1.00 95.44 83 LYS A O 1
ATOM 678 N N . SER A 1 84 ? -1.261 -0.148 -10.355 1.00 95.12 84 SER A N 1
ATOM 679 C CA . SER A 1 84 ? -1.146 0.938 -11.332 1.00 95.12 84 SER A CA 1
ATOM 680 C C . SER A 1 84 ? 0.260 1.542 -11.354 1.00 95.12 84 SER A C 1
ATOM 682 O O . SER A 1 84 ? 0.747 1.902 -12.423 1.00 95.12 84 SER A O 1
ATOM 684 N N . TYR A 1 85 ? 0.909 1.658 -10.194 1.00 93.69 85 TYR A N 1
ATOM 685 C CA . TYR A 1 85 ? 2.275 2.165 -10.085 1.00 93.69 85 TYR A CA 1
ATOM 686 C C . TYR A 1 85 ? 3.288 1.204 -10.717 1.00 93.69 85 TYR A C 1
ATOM 688 O O . TYR A 1 85 ? 4.228 1.637 -11.377 1.00 93.69 85 TYR A O 1
ATOM 696 N N . GLU A 1 86 ? 3.071 -0.102 -10.566 1.00 91.19 86 GLU A N 1
ATOM 697 C CA . GLU A 1 86 ? 3.885 -1.136 -11.209 1.00 91.19 86 GLU A CA 1
ATOM 698 C C . GLU A 1 86 ? 3.822 -1.035 -12.737 1.00 91.19 86 GLU A C 1
ATOM 700 O O . GLU A 1 86 ? 4.861 -0.977 -13.394 1.00 91.19 86 GLU A O 1
ATOM 705 N N . ASN A 1 87 ? 2.616 -0.891 -13.294 1.00 91.94 87 ASN A N 1
ATOM 706 C CA . ASN A 1 87 ? 2.427 -0.685 -14.732 1.00 91.94 87 ASN A CA 1
ATOM 707 C C . ASN A 1 87 ? 3.126 0.588 -15.230 1.00 91.94 87 ASN A C 1
ATOM 709 O O . ASN A 1 87 ? 3.757 0.577 -16.285 1.00 91.94 87 ASN A O 1
ATOM 713 N N . TYR A 1 88 ? 3.035 1.679 -14.465 1.00 91.38 88 TYR A N 1
ATOM 714 C CA . TYR A 1 88 ? 3.726 2.927 -14.787 1.00 91.38 88 TYR A CA 1
ATOM 715 C C . TYR A 1 88 ? 5.251 2.748 -14.808 1.00 91.38 88 TYR A C 1
ATOM 717 O O . TYR A 1 88 ? 5.908 3.177 -15.757 1.00 91.38 88 TYR A O 1
ATOM 725 N N . ASN A 1 89 ? 5.818 2.077 -13.801 1.00 88.56 89 ASN A N 1
ATOM 726 C CA . ASN A 1 89 ? 7.253 1.799 -13.752 1.00 88.56 89 ASN A CA 1
ATOM 727 C C . ASN A 1 89 ? 7.705 0.930 -14.927 1.00 88.56 89 ASN A C 1
ATOM 729 O O . ASN A 1 89 ? 8.741 1.213 -15.525 1.00 88.56 89 ASN A O 1
ATOM 733 N N . HIS A 1 90 ? 6.919 -0.087 -15.284 1.00 88.06 90 HIS A N 1
ATOM 734 C CA . HIS A 1 90 ? 7.212 -0.939 -16.430 1.00 88.06 90 HIS A CA 1
ATOM 735 C C . HIS A 1 90 ? 7.218 -0.143 -17.742 1.00 88.06 90 HIS A C 1
ATOM 737 O O . HIS A 1 90 ? 8.186 -0.218 -18.495 1.00 88.06 90 HIS A O 1
ATOM 743 N N . ALA A 1 91 ? 6.199 0.687 -17.982 1.00 89.81 91 ALA A N 1
ATOM 744 C CA . ALA A 1 91 ? 6.140 1.543 -19.167 1.00 89.81 91 ALA A CA 1
ATOM 745 C C . ALA A 1 91 ? 7.346 2.495 -19.253 1.00 89.81 91 ALA A C 1
ATOM 747 O O . ALA A 1 91 ? 7.969 2.627 -20.306 1.00 89.81 91 ALA A O 1
ATOM 748 N N . LYS A 1 92 ? 7.729 3.104 -18.125 1.00 88.06 92 LYS A N 1
ATOM 749 C CA . LYS A 1 92 ? 8.906 3.976 -18.045 1.00 88.06 92 LYS A CA 1
ATOM 750 C C . LYS A 1 92 ? 10.209 3.221 -18.320 1.00 88.06 92 LYS A C 1
ATOM 752 O O . LYS A 1 92 ? 11.108 3.760 -18.960 1.00 88.06 92 LYS A O 1
ATOM 757 N N . TRP A 1 93 ? 10.328 1.985 -17.838 1.00 86.44 93 TRP A N 1
ATOM 758 C CA . TRP A 1 93 ? 11.488 1.141 -18.112 1.00 86.44 93 TRP A CA 1
ATOM 759 C C . TRP A 1 93 ? 11.604 0.802 -19.602 1.00 86.44 93 TRP A C 1
ATOM 761 O O . TRP A 1 93 ? 12.687 0.957 -20.164 1.00 86.44 93 TRP A O 1
ATOM 771 N N . VAL A 1 94 ? 10.496 0.427 -20.255 1.00 88.62 94 VAL A N 1
ATOM 772 C CA . VAL A 1 94 ? 10.457 0.156 -21.704 1.00 88.62 94 VAL A CA 1
ATOM 773 C C . VAL A 1 94 ? 10.920 1.381 -22.495 1.00 88.62 94 VAL A C 1
ATOM 775 O O . VAL A 1 94 ? 11.825 1.271 -23.318 1.00 88.62 94 VAL A O 1
ATOM 778 N N . GLU A 1 95 ? 10.395 2.565 -22.173 1.00 89.56 95 GLU A N 1
ATOM 779 C CA . GLU A 1 95 ? 10.793 3.819 -22.824 1.00 89.56 95 GLU A CA 1
ATOM 780 C C . GLU A 1 95 ? 12.304 4.102 -22.680 1.00 89.56 95 GLU A C 1
ATOM 782 O O . GLU A 1 95 ? 12.969 4.539 -23.624 1.00 89.56 95 GLU A O 1
ATOM 787 N N . LEU A 1 96 ? 12.874 3.860 -21.495 1.00 87.81 96 LEU A N 1
ATOM 788 C CA . LEU A 1 96 ? 14.308 4.040 -21.247 1.00 87.81 96 LEU A CA 1
ATOM 789 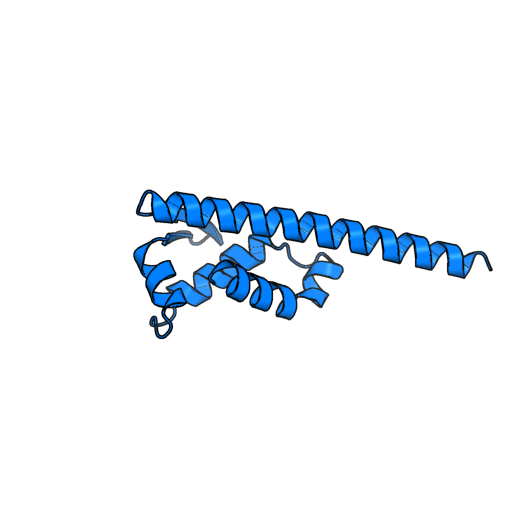C C . LEU A 1 96 ? 15.156 3.013 -22.006 1.00 87.81 96 LEU A C 1
ATOM 791 O O . LEU A 1 96 ? 16.200 3.375 -22.557 1.00 87.81 96 LEU A O 1
ATOM 795 N N . ALA A 1 97 ? 14.708 1.758 -22.053 1.00 87.31 97 ALA A N 1
ATOM 796 C CA . ALA A 1 97 ? 15.377 0.686 -22.776 1.00 87.31 97 ALA A CA 1
ATOM 797 C C . ALA A 1 97 ? 15.426 0.987 -24.281 1.00 87.31 97 ALA A C 1
ATOM 799 O O . ALA A 1 97 ? 16.512 0.973 -24.865 1.00 87.31 97 ALA A O 1
ATOM 800 N N . GLU A 1 98 ? 14.298 1.369 -24.883 1.00 91.00 98 GLU A N 1
ATOM 801 C CA . GLU A 1 98 ? 14.214 1.756 -26.297 1.00 91.00 98 GLU A CA 1
ATOM 802 C C . GLU A 1 98 ? 15.173 2.908 -26.618 1.00 91.00 98 GLU A C 1
ATOM 804 O O . GLU A 1 98 ? 16.009 2.799 -27.516 1.00 91.00 98 GLU A O 1
ATOM 809 N N . LYS A 1 99 ? 15.142 3.991 -25.828 1.00 90.56 99 LYS A N 1
ATOM 810 C CA . LYS A 1 99 ? 16.059 5.133 -26.004 1.00 90.56 99 LYS A CA 1
ATOM 811 C C . LYS A 1 99 ? 17.533 4.738 -25.895 1.00 90.56 99 LYS A C 1
ATOM 813 O O . LYS A 1 99 ? 18.374 5.337 -26.568 1.00 90.56 99 LYS A O 1
ATOM 818 N N . SER A 1 100 ? 17.864 3.772 -25.038 1.00 88.81 100 SER A N 1
ATOM 819 C CA . SER A 1 100 ? 19.238 3.286 -24.885 1.00 88.81 100 SER A CA 1
ATOM 820 C C . SER A 1 100 ? 19.721 2.494 -26.105 1.00 88.81 100 SER A C 1
ATOM 822 O O . SER A 1 100 ? 20.878 2.643 -26.498 1.00 88.81 100 SER A O 1
ATOM 824 N N . LEU A 1 101 ? 18.831 1.718 -26.737 1.00 86.81 101 LEU A N 1
ATOM 825 C CA . LEU A 1 101 ? 19.122 0.955 -27.952 1.00 86.81 101 LEU A CA 1
ATOM 826 C C . LEU A 1 101 ? 19.357 1.894 -29.139 1.00 86.81 101 LEU A C 1
ATOM 828 O O . LEU A 1 101 ? 20.416 1.830 -29.756 1.00 86.81 101 LEU A O 1
ATOM 832 N N . TYR A 1 102 ? 18.464 2.865 -29.358 1.00 82.88 102 TYR A N 1
ATOM 833 C CA . TYR A 1 102 ? 18.622 3.873 -30.417 1.00 82.88 102 TYR A CA 1
ATOM 834 C C . TYR A 1 102 ? 19.918 4.692 -30.307 1.00 82.88 102 TYR A C 1
ATOM 836 O O . TYR A 1 102 ? 20.463 5.130 -31.318 1.00 82.88 102 TYR A O 1
ATOM 844 N N . LYS A 1 103 ? 20.427 4.928 -29.090 1.00 75.81 103 LYS A N 1
ATOM 845 C CA . LYS A 1 103 ? 21.714 5.614 -28.881 1.00 75.81 103 LYS A CA 1
ATOM 846 C C . LYS A 1 103 ? 22.936 4.754 -29.202 1.00 75.81 103 LYS A C 1
ATOM 848 O O . LYS A 1 103 ? 23.994 5.330 -29.404 1.00 75.81 103 LYS A O 1
ATOM 853 N N . ARG A 1 104 ? 22.824 3.422 -29.195 1.00 66.25 104 ARG A N 1
ATOM 854 C CA . ARG A 1 104 ? 23.928 2.507 -29.543 1.00 66.25 104 ARG A CA 1
ATOM 855 C C . ARG A 1 104 ? 24.059 2.272 -31.046 1.00 66.25 104 ARG A C 1
ATOM 857 O O . ARG A 1 104 ? 25.121 1.857 -31.487 1.00 66.25 104 ARG A O 1
ATOM 864 N N . GLU A 1 105 ? 22.992 2.503 -31.805 1.00 64.19 105 GLU A N 1
ATOM 865 C CA . GLU A 1 105 ? 22.961 2.320 -33.264 1.00 64.19 105 GLU A CA 1
ATOM 866 C C . GLU A 1 105 ? 23.453 3.552 -34.052 1.00 64.19 105 GLU A C 1
ATOM 868 O O . GLU A 1 105 ? 23.525 3.504 -35.279 1.00 64.19 105 GLU A O 1
ATOM 873 N N . LYS A 1 106 ? 23.798 4.648 -33.365 1.00 53.22 106 LYS A N 1
ATOM 874 C CA . LYS A 1 106 ? 24.424 5.855 -33.929 1.00 53.22 106 LYS A CA 1
ATOM 875 C C . LYS A 1 106 ? 25.856 5.998 -33.441 1.00 53.22 106 LYS A C 1
ATOM 877 O O . LYS A 1 106 ? 26.674 6.486 -34.247 1.00 53.22 106 LYS A O 1
#

pLDDT: mean 91.71, std 6.54, range [53.22, 97.06]

Foldseek 3Di:
DLLVVLVVQVVVCVVCLLVVVDALVVSLLVVLVVLCPDDDDDPSSVCSVVFWDWDADPVGDIDIDTPDPVSNVVVVVSVVSRVVVSVVSVVVSVVVVVVVVVVVVD

Sequence (106 aa):
MIISEFAKYLQQHNDELLIHKTTPLKLLHEWLKLVINKNPKTNIDKIVHKEILYCENENGDYLIVGKSDSGRVLVSALIKFAKSYENYNHAKWVELAEKSLYKREK

Secondary structure (DSSP, 8-state):
-HHHHHHHHHHHTHHHHHTTSS-HHHHHHHHHHHHHHS---SHHHHHHHHHEEEEE-TTS-EEEEESSHHHHHHHHHHHHHHHHHHHHHHHHHHHHHHHHHHHH--

Radius of gyration: 16.61 Å; chains: 1; bounding box: 42×29×52 Å